Protein AF-R5MUP8-F1 (afdb_monomer_lite)

Sequence (108 aa):
MDKNNKLLSFLMLKEENYQELNDVVKKYDLVNKKFLKVSTFKVSYTGNGIGNKYLSIIDVTAKKVGACLIYITVYPKLEVFIEFLKRHGYIVAGNYNRELVLVKKVKD

pLDDT: mean 91.34, std 8.39, range [58.62, 98.31]

Secondary structure (DSSP, 8-state):
--TT----EEEEEEEE-GGGS-HHHHTT--TT-EEEEEEEEEE-S-TT-HHHHHHHHHHHHHHHTTEEEEEEEE-TT-HHHHHHHHHTT-EEEEEETTEEEEEEEPP-

Foldseek 3Di:
DDPVPDDQWDWDKDKDALVPDDPLVCVVVPHPAIEIEGADGGHHDDPPCVNVVSVVVSLVVCVVVRHQKYKYWAAVVPVVVVVVVVVVAWDFSDDDDRTTMIMHGRDD

Radius of gyration: 14.2 Å; chains: 1; bounding box: 42×24×32 Å

Structure (mmCIF, N/CA/C/O backbone):
data_AF-R5MUP8-F1
#
_entry.id   AF-R5MUP8-F1
#
loop_
_atom_site.group_PDB
_atom_site.id
_atom_site.type_symbol
_atom_site.label_atom_id
_atom_site.label_alt_id
_atom_site.label_comp_id
_atom_site.label_asym_id
_atom_site.label_entity_id
_atom_site.label_seq_id
_atom_site.pdbx_PDB_ins_code
_atom_site.Cartn_x
_atom_site.Cartn_y
_atom_site.Cartn_z
_atom_site.occupancy
_atom_site.B_iso_or_equiv
_atom_site.auth_seq_id
_atom_site.auth_comp_id
_atom_site.auth_asym_id
_atom_site.auth_atom_id
_atom_site.pdbx_PDB_model_num
ATOM 1 N N . MET A 1 1 ? 19.303 6.727 -6.457 1.00 78.25 1 MET A N 1
ATOM 2 C CA . MET A 1 1 ? 19.491 7.404 -7.759 1.00 78.25 1 MET A CA 1
ATOM 3 C C . MET A 1 1 ? 20.465 6.572 -8.582 1.00 78.25 1 MET A C 1
ATOM 5 O O . MET A 1 1 ? 21.159 5.760 -7.980 1.00 78.25 1 MET A O 1
ATOM 9 N N . ASP A 1 2 ? 20.470 6.680 -9.911 1.00 81.94 2 ASP A N 1
ATOM 10 C CA . ASP A 1 2 ? 21.528 6.063 -10.730 1.00 81.94 2 ASP A CA 1
ATOM 11 C C . ASP A 1 2 ? 22.803 6.926 -10.748 1.00 81.94 2 ASP A C 1
ATOM 13 O O . ASP A 1 2 ? 22.862 7.978 -10.109 1.00 81.94 2 ASP A O 1
ATOM 17 N N . LYS A 1 3 ? 23.817 6.489 -11.504 1.00 85.75 3 LYS A N 1
ATOM 18 C CA . LYS A 1 3 ? 25.080 7.221 -11.704 1.00 85.75 3 LYS A CA 1
ATOM 19 C C . LYS A 1 3 ? 24.921 8.595 -12.376 1.00 85.75 3 LYS A C 1
ATOM 21 O O . LYS A 1 3 ? 25.853 9.385 -12.344 1.00 85.75 3 LYS A O 1
ATOM 26 N N . ASN A 1 4 ? 23.756 8.873 -12.961 1.00 88.62 4 ASN A N 1
ATO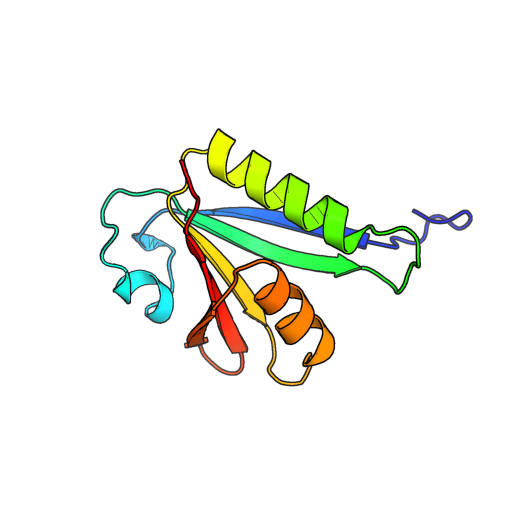M 27 C CA . ASN A 1 4 ? 23.405 10.133 -13.613 1.00 88.62 4 ASN A CA 1
ATOM 28 C C . ASN A 1 4 ? 22.428 10.963 -12.757 1.00 88.62 4 ASN A C 1
ATOM 30 O O . ASN A 1 4 ? 21.744 11.840 -13.281 1.00 88.62 4 ASN A O 1
ATOM 34 N N . ASN A 1 5 ? 22.307 10.668 -11.456 1.00 84.31 5 ASN A N 1
ATOM 35 C CA . ASN A 1 5 ? 21.360 11.301 -10.531 1.00 84.31 5 ASN A CA 1
ATOM 36 C C . ASN A 1 5 ? 19.874 11.141 -10.904 1.00 84.31 5 ASN A C 1
ATOM 38 O O . ASN A 1 5 ? 19.012 11.850 -10.382 1.00 84.31 5 ASN A O 1
ATOM 42 N N . LYS A 1 6 ? 19.517 10.167 -11.747 1.00 86.25 6 LYS A N 1
ATOM 43 C CA . LYS A 1 6 ? 18.116 9.882 -12.063 1.00 86.25 6 LYS A CA 1
ATOM 44 C C . LYS A 1 6 ? 17.436 9.180 -10.889 1.00 86.25 6 LYS A C 1
ATOM 46 O O . LYS A 1 6 ? 17.940 8.190 -10.343 1.00 86.25 6 LYS A O 1
ATOM 51 N N . LEU A 1 7 ? 16.246 9.651 -10.515 1.00 84.94 7 LEU A N 1
ATOM 52 C CA . LEU A 1 7 ? 15.404 8.980 -9.525 1.00 84.94 7 LEU A CA 1
ATOM 53 C C . LEU A 1 7 ? 14.845 7.678 -10.114 1.00 84.94 7 LEU A C 1
ATOM 55 O O . LEU A 1 7 ? 13.931 7.686 -10.937 1.00 84.94 7 LEU A O 1
ATOM 59 N N . LEU A 1 8 ? 15.415 6.552 -9.686 1.00 86.75 8 LEU A N 1
ATOM 60 C CA . LEU A 1 8 ? 15.028 5.225 -10.164 1.00 86.75 8 LEU A CA 1
ATOM 61 C C . LEU A 1 8 ? 13.781 4.678 -9.468 1.00 86.75 8 LEU A C 1
ATOM 63 O O . LEU A 1 8 ? 13.000 3.959 -10.088 1.00 86.75 8 LEU A O 1
ATOM 67 N N . SER A 1 9 ? 13.579 5.011 -8.197 1.00 90.44 9 SER A N 1
ATOM 68 C CA . SER A 1 9 ? 12.458 4.512 -7.409 1.00 90.44 9 SER A CA 1
ATOM 69 C C . SER A 1 9 ? 12.052 5.514 -6.333 1.00 90.44 9 SER A C 1
ATOM 71 O O . SER A 1 9 ? 12.892 6.252 -5.817 1.00 90.44 9 SER A O 1
ATOM 73 N N . PHE A 1 10 ? 10.765 5.540 -6.003 1.00 93.62 10 PHE A N 1
ATOM 74 C CA . PHE A 1 10 ? 10.185 6.428 -5.006 1.00 93.62 10 PHE A CA 1
ATOM 75 C C . PHE A 1 10 ? 9.006 5.744 -4.310 1.00 93.62 10 PHE A C 1
ATOM 77 O O . PHE A 1 10 ? 8.122 5.194 -4.971 1.00 93.62 10 PHE A O 1
ATOM 84 N N . LEU A 1 11 ? 9.005 5.795 -2.980 1.00 96.50 11 LEU A N 1
ATOM 85 C CA . LEU A 1 11 ? 7.938 5.294 -2.121 1.00 96.50 11 LEU A CA 1
ATOM 86 C C . LEU A 1 11 ? 7.451 6.450 -1.252 1.00 96.50 11 LEU A C 1
ATOM 88 O O . LEU A 1 11 ? 8.259 7.083 -0.576 1.00 96.50 11 LEU A O 1
ATOM 92 N N . MET A 1 12 ? 6.145 6.702 -1.256 1.00 98.06 12 MET A N 1
ATOM 93 C CA . MET A 1 12 ? 5.515 7.690 -0.384 1.00 98.06 12 MET A CA 1
ATOM 94 C C . MET A 1 12 ? 4.401 7.023 0.406 1.00 98.06 12 MET A C 1
ATOM 96 O O . MET A 1 12 ? 3.503 6.413 -0.177 1.00 98.06 12 MET A O 1
ATOM 100 N N . LEU A 1 13 ? 4.474 7.156 1.726 1.00 98.31 13 LEU A N 1
ATOM 101 C CA . LEU A 1 13 ? 3.521 6.598 2.675 1.00 98.31 13 LEU A CA 1
ATOM 102 C C . LEU A 1 13 ? 2.845 7.735 3.428 1.00 98.31 13 LEU A C 1
ATOM 104 O O . LEU A 1 13 ? 3.485 8.744 3.721 1.00 98.31 13 LEU A O 1
ATOM 108 N N . LYS A 1 14 ? 1.565 7.563 3.740 1.00 97.44 14 LYS A N 1
ATOM 109 C CA . LYS A 1 14 ? 0.792 8.525 4.518 1.00 97.44 14 LYS A CA 1
ATOM 110 C C . LYS A 1 14 ? 0.002 7.787 5.594 1.00 97.44 14 LYS A C 1
ATOM 112 O O . LYS A 1 14 ? -0.714 6.837 5.287 1.00 97.44 14 LYS A O 1
ATOM 117 N N . GLU A 1 15 ? 0.164 8.217 6.840 1.00 96.00 15 GLU A N 1
ATOM 118 C CA . GLU A 1 15 ? -0.740 7.837 7.924 1.00 96.00 15 GLU A CA 1
ATOM 119 C C . GLU A 1 15 ? -2.052 8.597 7.738 1.00 96.00 15 GLU A C 1
ATOM 121 O O . GLU A 1 15 ? -2.038 9.807 7.516 1.00 96.00 15 GLU A O 1
ATOM 126 N N . GLU A 1 16 ? -3.167 7.880 7.786 1.00 94.00 16 GLU A N 1
ATOM 127 C CA . GLU A 1 16 ? -4.500 8.457 7.650 1.00 94.00 16 GLU A CA 1
ATOM 128 C C . GLU A 1 16 ? -5.411 7.970 8.774 1.00 94.00 16 GLU A C 1
ATOM 130 O O . GLU A 1 16 ? -5.295 6.836 9.259 1.00 94.00 16 GLU A O 1
ATOM 135 N N . ASN A 1 17 ? -6.335 8.840 9.173 1.00 89.44 17 ASN A N 1
ATOM 136 C CA . ASN A 1 17 ? -7.458 8.488 10.035 1.00 89.44 17 ASN A CA 1
ATOM 137 C C . ASN A 1 17 ? -8.706 8.137 9.205 1.00 89.44 17 ASN A C 1
ATOM 139 O O . ASN A 1 17 ? -8.728 8.261 7.981 1.00 89.44 17 ASN A O 1
ATOM 143 N N . TYR A 1 18 ? -9.767 7.705 9.886 1.00 86.06 18 TYR A N 1
ATOM 144 C CA . TYR A 1 18 ? -11.020 7.294 9.251 1.00 86.06 18 TYR A CA 1
ATOM 145 C C . TYR A 1 18 ? -11.665 8.393 8.380 1.00 86.06 18 TYR A C 1
ATOM 147 O O . TYR A 1 18 ? -12.247 8.093 7.336 1.00 86.06 18 TYR A O 1
ATOM 155 N N . GLN A 1 19 ? -11.562 9.663 8.786 1.00 86.38 19 GLN A N 1
ATOM 156 C CA . GLN A 1 19 ? -12.166 10.803 8.091 1.00 86.38 19 GLN A CA 1
ATOM 157 C C . GLN A 1 19 ? -11.513 11.068 6.728 1.00 86.38 19 GLN A C 1
ATOM 159 O O . GLN A 1 19 ? -12.173 11.575 5.824 1.00 86.38 19 GLN A O 1
ATOM 164 N N . GLU A 1 20 ? -10.248 10.688 6.560 1.00 87.38 20 GLU A N 1
ATOM 165 C CA . GLU A 1 20 ? -9.489 10.861 5.317 1.00 87.38 20 GLU A CA 1
ATOM 166 C C . GLU A 1 20 ? -9.700 9.725 4.301 1.00 87.38 20 GLU A C 1
ATOM 168 O O . GLU A 1 20 ? -9.289 9.840 3.144 1.00 87.38 20 GLU A O 1
ATOM 173 N N . LEU A 1 21 ? -10.334 8.622 4.709 1.00 87.75 21 LEU A N 1
ATOM 174 C CA . LEU A 1 21 ? -10.509 7.453 3.855 1.00 87.75 21 LEU A CA 1
ATOM 175 C C . LEU A 1 21 ? -11.562 7.663 2.768 1.0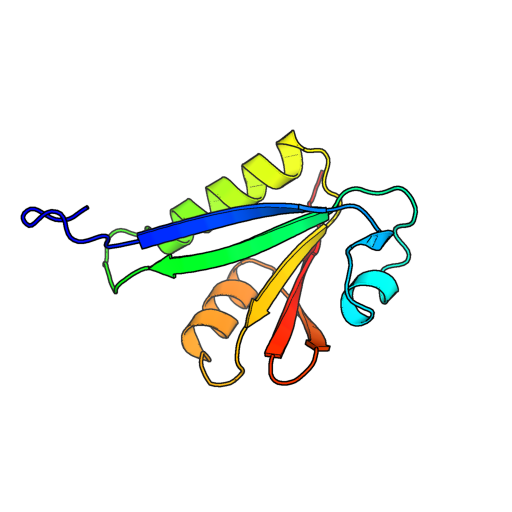0 87.75 21 LEU A C 1
ATOM 177 O O . LEU A 1 21 ? -12.597 8.303 2.968 1.00 87.75 21 LEU A O 1
ATOM 181 N N . ASN A 1 22 ? -11.346 6.999 1.634 1.00 88.06 22 ASN A N 1
ATOM 182 C CA . ASN A 1 22 ? -12.399 6.820 0.643 1.00 88.06 22 ASN A CA 1
ATOM 183 C C . ASN A 1 22 ? -13.447 5.794 1.114 1.00 88.06 22 ASN A C 1
ATOM 185 O O . ASN A 1 22 ? -13.183 4.937 1.965 1.00 88.06 22 ASN A O 1
ATOM 189 N N . ASP A 1 23 ? -14.626 5.838 0.499 1.00 88.81 23 ASP A N 1
ATOM 190 C CA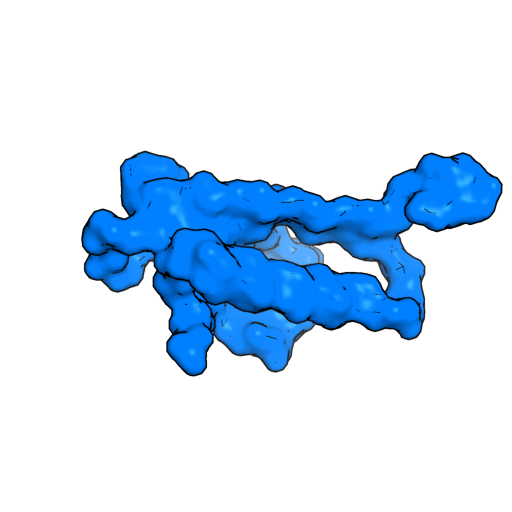 . ASP A 1 23 ? -15.768 5.012 0.903 1.00 88.81 23 ASP A CA 1
ATOM 191 C C . ASP A 1 23 ? -15.559 3.508 0.675 1.00 88.81 23 ASP A C 1
ATOM 193 O O . ASP A 1 23 ? -16.224 2.692 1.307 1.00 88.81 23 ASP A O 1
ATOM 197 N N . VAL A 1 24 ? -14.609 3.106 -0.178 1.00 89.81 24 VAL A N 1
ATOM 198 C CA . VAL A 1 24 ? -14.265 1.687 -0.369 1.00 89.81 24 VAL A CA 1
ATOM 199 C C . VAL A 1 24 ? -13.547 1.140 0.862 1.00 89.81 24 VAL A C 1
ATOM 201 O O . VAL A 1 24 ? -13.849 0.034 1.305 1.00 89.81 24 VAL A O 1
ATOM 204 N N . VAL A 1 25 ? -12.622 1.913 1.434 1.00 88.19 25 VAL A N 1
ATOM 205 C CA . VAL A 1 25 ? -11.860 1.504 2.624 1.00 88.19 25 VAL A CA 1
ATOM 206 C C . VAL A 1 25 ? -12.702 1.638 3.896 1.00 88.19 25 VAL A C 1
ATOM 208 O O . VAL A 1 25 ? -12.579 0.810 4.796 1.00 88.19 25 VAL A O 1
ATOM 211 N N . LYS A 1 26 ? -13.624 2.608 3.962 1.00 88.50 26 LYS A N 1
ATOM 212 C CA . LYS A 1 26 ? -14.529 2.771 5.117 1.00 88.50 26 LYS A CA 1
ATOM 213 C C . LYS A 1 26 ? -15.385 1.534 5.416 1.00 88.50 26 LYS A C 1
ATOM 215 O O . LYS A 1 26 ? -15.704 1.295 6.574 1.00 88.50 26 LYS A O 1
ATOM 220 N N . LYS A 1 27 ? -15.679 0.694 4.412 1.00 87.25 27 LYS A N 1
ATOM 221 C CA . LYS A 1 27 ? -16.441 -0.566 4.566 1.00 87.25 27 LYS A CA 1
ATOM 222 C C . LYS A 1 27 ? -15.828 -1.571 5.539 1.00 87.25 27 LYS A C 1
ATOM 224 O O . LYS A 1 27 ? -16.511 -2.502 5.945 1.00 87.25 27 LYS A O 1
ATOM 229 N N . TYR A 1 28 ? -14.553 -1.417 5.889 1.00 83.19 28 TYR A N 1
ATOM 230 C CA . TYR A 1 28 ? -13.909 -2.287 6.867 1.00 83.19 28 TYR A CA 1
ATOM 231 C C . TYR A 1 28 ? -14.339 -1.976 8.317 1.00 83.19 28 TYR A C 1
ATOM 233 O O . TYR A 1 28 ? -13.956 -2.730 9.203 1.00 83.19 28 TYR A O 1
ATOM 241 N N . ASP A 1 29 ? -15.145 -0.924 8.542 1.00 67.25 29 ASP A N 1
ATOM 242 C CA . ASP A 1 29 ? -15.748 -0.526 9.830 1.00 67.25 29 ASP A CA 1
ATOM 243 C C . ASP A 1 29 ? -14.733 -0.427 10.983 1.00 67.25 29 ASP A C 1
ATOM 245 O O . ASP A 1 29 ? -14.898 -0.929 12.092 1.00 67.25 29 ASP A O 1
ATOM 249 N N . LEU A 1 30 ? -13.605 0.213 10.677 1.00 70.19 30 LEU A N 1
ATOM 250 C CA . LEU A 1 30 ? -12.466 0.384 11.580 1.00 70.19 30 LEU A CA 1
ATOM 251 C C . LEU A 1 30 ? -12.449 1.812 12.144 1.00 70.19 30 LEU A C 1
ATOM 253 O O . LEU A 1 30 ? -11.452 2.532 12.047 1.00 70.19 30 LEU A O 1
ATOM 257 N N . VAL A 1 31 ? -13.581 2.240 12.707 1.00 71.62 31 VAL A N 1
ATOM 258 C CA . VAL A 1 31 ? -13.730 3.559 13.337 1.00 71.62 31 VAL A CA 1
ATOM 259 C C . VAL A 1 31 ? -12.708 3.698 14.477 1.00 71.62 31 VAL A C 1
ATOM 261 O O . VAL A 1 31 ? -12.472 2.763 15.241 1.00 71.62 31 VAL A O 1
ATOM 264 N N . ASN A 1 32 ? -12.059 4.862 14.574 1.00 73.75 32 ASN A N 1
ATOM 265 C CA . ASN A 1 32 ? -10.969 5.162 15.520 1.00 73.75 32 ASN A CA 1
ATOM 266 C C . ASN A 1 32 ? -9.670 4.353 15.330 1.00 73.75 32 ASN A C 1
ATOM 268 O O . ASN A 1 32 ? -8.819 4.339 16.222 1.00 73.75 32 ASN A O 1
ATOM 272 N N . LYS A 1 33 ? -9.479 3.686 14.186 1.00 86.06 33 LYS A N 1
ATOM 273 C CA . LYS A 1 33 ? -8.202 3.047 13.839 1.00 86.06 33 LYS A CA 1
ATOM 274 C C . LYS A 1 33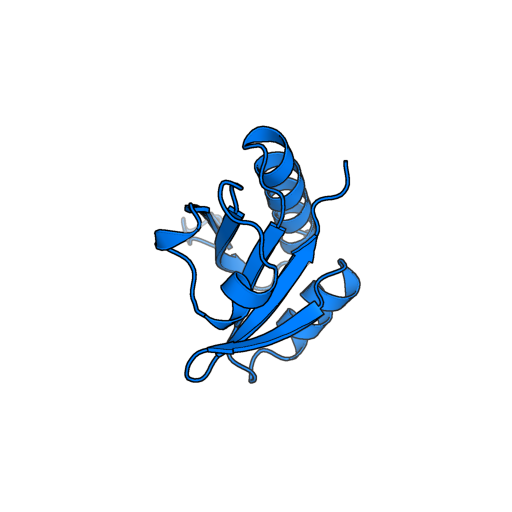 ? -7.349 3.933 12.928 1.00 86.06 33 LYS A C 1
ATOM 276 O O . LYS A 1 33 ? -7.838 4.871 12.300 1.00 86.06 33 LYS A O 1
ATOM 281 N N . LYS A 1 34 ? -6.056 3.609 12.865 1.00 91.19 34 LYS A N 1
ATOM 282 C CA . LYS A 1 34 ? -5.090 4.204 11.936 1.00 91.19 34 LYS A CA 1
ATOM 283 C C . LYS A 1 34 ? -4.946 3.344 10.688 1.00 91.19 34 LYS A C 1
ATOM 285 O O . LYS A 1 34 ? -5.044 2.113 10.755 1.00 91.19 34 LYS A O 1
ATOM 290 N N . PHE A 1 35 ? -4.660 3.992 9.569 1.00 94.94 35 PHE A N 1
ATOM 291 C CA . PHE A 1 35 ? -4.485 3.367 8.264 1.00 94.94 35 PHE A CA 1
ATOM 292 C C . PHE A 1 35 ? -3.173 3.837 7.652 1.00 94.94 35 PHE A C 1
ATOM 294 O O . PHE A 1 35 ? -2.744 4.969 7.875 1.00 94.94 35 PHE A O 1
ATOM 301 N N . LEU A 1 36 ? -2.540 2.973 6.861 1.00 97.44 36 LEU A N 1
ATOM 302 C CA . LEU A 1 36 ? -1.371 3.353 6.078 1.00 97.44 36 LEU A CA 1
ATOM 303 C C . LEU A 1 36 ? -1.728 3.354 4.594 1.00 97.44 36 LEU A C 1
ATOM 305 O O . LEU A 1 36 ? -1.945 2.301 3.991 1.00 97.44 36 LEU A O 1
ATOM 309 N N . LYS A 1 37 ? -1.749 4.538 3.989 1.00 97.62 37 LYS A N 1
ATOM 310 C CA . LYS A 1 37 ? -1.883 4.690 2.545 1.00 97.62 37 LYS A CA 1
ATOM 311 C C . LYS A 1 37 ? -0.518 4.605 1.878 1.00 97.62 37 LYS A C 1
ATOM 313 O O . LYS A 1 37 ? 0.408 5.335 2.239 1.00 97.62 37 LYS A O 1
ATOM 318 N N . VAL A 1 38 ? -0.409 3.777 0.844 1.00 98.19 38 VAL A N 1
ATOM 319 C CA . VAL A 1 38 ? 0.697 3.845 -0.115 1.00 98.19 38 VAL A CA 1
ATOM 320 C C . VAL A 1 38 ? 0.318 4.862 -1.188 1.00 98.19 38 VAL A C 1
ATOM 322 O O . VAL A 1 38 ? -0.372 4.541 -2.151 1.00 98.19 38 VAL A O 1
ATOM 325 N N . SER A 1 39 ? 0.738 6.111 -0.998 1.00 96.06 39 SER A N 1
ATOM 326 C CA . SER A 1 39 ? 0.398 7.217 -1.902 1.00 96.06 39 SER A CA 1
ATOM 327 C C . SER A 1 39 ? 1.154 7.140 -3.226 1.00 96.06 39 SER A C 1
ATOM 329 O O . SER A 1 39 ? 0.604 7.475 -4.269 1.00 96.06 39 SER A O 1
ATOM 331 N N . THR A 1 40 ? 2.407 6.681 -3.189 1.00 95.75 40 THR A N 1
ATOM 332 C CA . THR A 1 40 ? 3.211 6.469 -4.396 1.00 95.75 40 THR A CA 1
ATOM 333 C C . THR A 1 40 ? 4.036 5.206 -4.252 1.00 95.75 40 THR A C 1
ATOM 335 O O . THR A 1 40 ? 4.778 5.066 -3.285 1.00 95.75 40 THR A O 1
ATOM 338 N N . PHE A 1 41 ? 3.966 4.331 -5.254 1.00 95.75 41 PHE A N 1
ATOM 339 C CA . PHE A 1 41 ? 4.855 3.185 -5.412 1.00 95.75 41 PHE A CA 1
ATOM 340 C C . PHE A 1 41 ? 5.436 3.224 -6.825 1.00 95.75 41 PHE A C 1
ATOM 342 O O . PHE A 1 41 ? 4.797 2.809 -7.790 1.00 95.75 41 PHE A O 1
ATOM 349 N N . LYS A 1 42 ? 6.648 3.759 -6.969 1.00 91.88 42 LYS A N 1
ATOM 350 C CA . LYS A 1 42 ? 7.330 3.865 -8.261 1.00 91.88 42 LYS A CA 1
ATOM 351 C C . LYS A 1 42 ? 8.652 3.122 -8.203 1.00 91.88 42 LYS A C 1
ATOM 353 O O . LYS A 1 42 ? 9.514 3.447 -7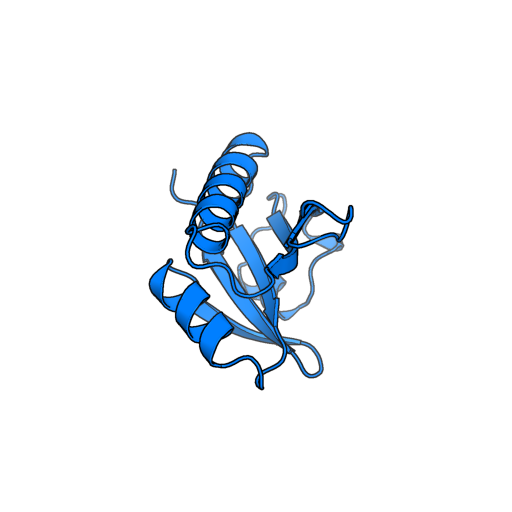.394 1.00 91.88 42 LYS A O 1
ATOM 358 N N . VAL A 1 43 ? 8.832 2.160 -9.097 1.00 87.81 43 VAL A N 1
ATOM 359 C CA . VAL A 1 43 ? 10.096 1.448 -9.293 1.00 87.81 43 VAL A CA 1
ATOM 360 C C . VAL A 1 43 ? 10.323 1.355 -10.792 1.00 87.81 43 VAL A C 1
ATOM 362 O O . VAL A 1 43 ? 9.516 0.773 -11.511 1.00 87.81 43 VAL A O 1
ATOM 365 N N . SER A 1 44 ? 11.399 1.962 -11.278 1.00 82.12 44 SER A N 1
ATOM 366 C CA . SER A 1 44 ? 11.861 1.738 -12.647 1.00 82.12 44 SER A CA 1
ATOM 367 C C . SER A 1 44 ? 12.486 0.347 -12.687 1.00 82.12 44 SER A C 1
ATOM 369 O O . SER A 1 44 ? 13.252 0.029 -11.786 1.00 82.12 44 SER A O 1
ATOM 371 N N . TYR A 1 4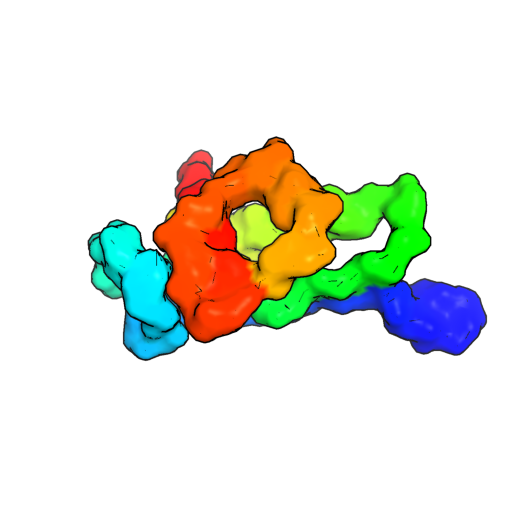5 ? 12.117 -0.480 -13.668 1.00 68.88 45 TYR A N 1
ATOM 372 C CA . TYR A 1 45 ? 12.516 -1.888 -13.793 1.00 68.88 45 TYR A CA 1
ATOM 373 C C . TYR A 1 45 ? 13.974 -2.137 -13.365 1.00 68.88 45 TYR A C 1
ATOM 375 O O . TYR A 1 45 ? 14.914 -1.766 -14.064 1.00 68.88 45 TYR A O 1
ATOM 383 N N . THR A 1 46 ? 14.154 -2.754 -12.195 1.00 62.94 46 THR A N 1
ATOM 384 C CA . THR A 1 46 ? 15.465 -3.134 -11.658 1.00 62.94 46 THR A CA 1
ATOM 385 C C . THR A 1 46 ? 15.374 -4.559 -11.126 1.00 62.94 46 THR A C 1
ATOM 387 O O . THR A 1 46 ? 14.575 -4.813 -10.223 1.00 62.94 46 THR A O 1
ATOM 390 N N . GLY A 1 47 ? 16.220 -5.470 -11.609 1.00 66.50 47 GLY A N 1
ATOM 391 C CA . GLY A 1 47 ? 16.328 -6.856 -11.118 1.00 66.50 47 GLY A CA 1
ATOM 392 C C . GLY A 1 47 ? 16.816 -6.996 -9.665 1.00 66.50 47 GLY A C 1
ATOM 393 O O . GLY A 1 47 ? 17.076 -8.097 -9.205 1.00 66.50 47 GLY A O 1
ATOM 394 N N . ASN A 1 48 ? 16.916 -5.890 -8.923 1.00 76.81 48 ASN A N 1
ATOM 395 C CA . ASN A 1 48 ? 17.534 -5.805 -7.598 1.00 76.81 48 ASN A CA 1
ATOM 396 C C . ASN A 1 48 ? 16.524 -5.942 -6.442 1.00 76.81 48 ASN A C 1
ATOM 398 O O . ASN A 1 48 ? 16.823 -5.561 -5.313 1.00 76.81 48 ASN A O 1
ATOM 402 N N . GLY A 1 49 ? 15.292 -6.393 -6.709 1.00 86.00 49 GLY A N 1
ATOM 403 C CA . GLY A 1 49 ? 14.294 -6.641 -5.659 1.00 86.00 49 GLY A CA 1
ATOM 404 C C . GLY A 1 49 ? 13.779 -5.394 -4.920 1.00 86.00 49 GLY A C 1
ATOM 405 O O . GLY A 1 49 ? 13.221 -5.525 -3.832 1.00 86.00 49 GLY A O 1
ATOM 406 N N . ILE A 1 50 ? 13.920 -4.186 -5.489 1.00 89.81 50 ILE A N 1
ATOM 407 C CA . ILE A 1 50 ? 13.487 -2.924 -4.849 1.00 89.81 50 ILE A CA 1
ATOM 408 C C . ILE A 1 50 ? 12.002 -2.963 -4.469 1.00 89.81 50 ILE A C 1
ATOM 410 O O . ILE A 1 50 ? 11.643 -2.539 -3.373 1.00 89.81 50 ILE A O 1
ATOM 414 N N . GLY A 1 51 ? 11.149 -3.520 -5.336 1.00 91.69 51 GLY A N 1
ATOM 415 C CA . GLY A 1 51 ? 9.722 -3.669 -5.047 1.00 91.69 51 GLY A CA 1
ATOM 416 C C . GLY A 1 51 ? 9.461 -4.489 -3.780 1.00 91.69 51 GLY A C 1
ATOM 417 O O . GLY A 1 51 ? 8.682 -4.065 -2.932 1.00 91.69 51 GLY A O 1
ATOM 418 N N . ASN A 1 52 ? 10.170 -5.609 -3.599 1.00 93.06 52 ASN A N 1
ATOM 419 C CA . ASN A 1 52 ? 10.059 -6.430 -2.388 1.00 93.06 52 ASN A CA 1
ATOM 420 C C . ASN A 1 52 ? 10.524 -5.653 -1.152 1.00 93.06 52 ASN A C 1
ATOM 422 O O . ASN A 1 52 ? 9.856 -5.671 -0.122 1.00 93.06 52 ASN A O 1
ATOM 426 N N . LYS A 1 53 ? 11.620 -4.892 -1.268 1.00 93.88 53 LYS A N 1
ATOM 427 C CA . LYS A 1 53 ? 12.111 -4.045 -0.173 1.00 93.88 53 LYS A CA 1
ATOM 428 C C . LYS A 1 53 ? 11.106 -2.953 0.208 1.00 93.88 53 LYS A C 1
ATOM 430 O O . LYS A 1 53 ? 10.942 -2.674 1.391 1.00 93.88 53 LYS A O 1
ATOM 435 N N . TYR A 1 54 ? 10.407 -2.364 -0.764 1.00 96.12 54 TYR A N 1
ATOM 436 C CA . TYR A 1 54 ? 9.321 -1.417 -0.494 1.00 96.12 54 TYR A CA 1
ATOM 437 C C . TYR A 1 54 ? 8.169 -2.070 0.260 1.00 96.12 54 TYR A C 1
ATOM 439 O O . TYR A 1 54 ? 7.686 -1.474 1.216 1.00 96.12 54 TYR A O 1
ATOM 447 N N . LEU A 1 55 ? 7.777 -3.295 -0.091 1.00 96.38 55 LEU A N 1
ATOM 448 C CA . LEU A 1 55 ? 6.754 -4.023 0.664 1.00 96.38 55 LEU A CA 1
ATOM 449 C C . LEU A 1 55 ? 7.178 -4.291 2.112 1.00 96.38 55 LEU A C 1
ATOM 451 O O . LEU A 1 55 ? 6.376 -4.080 3.016 1.00 96.38 55 LEU A O 1
ATOM 455 N N . SER A 1 56 ? 8.442 -4.656 2.354 1.00 96.19 56 SER A N 1
ATOM 456 C CA . SER A 1 56 ? 8.963 -4.794 3.721 1.00 96.19 56 SER A CA 1
ATOM 457 C C . SER A 1 56 ? 8.933 -3.472 4.493 1.00 96.19 56 SER A C 1
ATOM 459 O O . SER A 1 56 ? 8.549 -3.457 5.658 1.00 96.19 56 SER A O 1
ATOM 461 N N . ILE A 1 57 ? 9.302 -2.355 3.853 1.00 97.44 57 ILE A N 1
ATOM 462 C CA . ILE A 1 57 ? 9.225 -1.020 4.469 1.00 97.44 57 ILE A CA 1
ATOM 463 C C . ILE A 1 57 ? 7.773 -0.673 4.803 1.00 97.44 57 ILE A C 1
ATOM 465 O O . ILE A 1 57 ? 7.506 -0.243 5.918 1.00 97.44 57 ILE A O 1
ATOM 469 N N . ILE A 1 58 ? 6.838 -0.903 3.878 1.00 98.25 58 ILE A N 1
ATOM 470 C CA . ILE A 1 58 ? 5.404 -0.672 4.088 1.00 98.25 58 ILE A CA 1
ATOM 471 C C . ILE A 1 58 ? 4.902 -1.462 5.303 1.00 98.25 58 ILE A C 1
ATOM 473 O O . ILE A 1 58 ? 4.266 -0.879 6.178 1.00 98.25 58 ILE A O 1
ATOM 477 N N . ASP A 1 59 ? 5.222 -2.756 5.388 1.00 97.31 59 ASP A N 1
ATOM 478 C CA . ASP A 1 59 ? 4.781 -3.618 6.489 1.00 97.31 59 ASP A CA 1
ATOM 479 C C . ASP A 1 59 ? 5.363 -3.161 7.841 1.00 97.31 59 ASP A C 1
ATOM 481 O O . ASP A 1 59 ? 4.631 -3.048 8.826 1.00 97.31 59 ASP A O 1
ATOM 485 N N . VAL A 1 60 ? 6.660 -2.831 7.892 1.00 97.50 60 VAL A N 1
ATOM 486 C CA . VAL A 1 60 ? 7.315 -2.315 9.108 1.00 97.50 60 VAL A CA 1
ATOM 487 C C . VAL A 1 60 ? 6.735 -0.963 9.520 1.00 97.50 60 VAL A C 1
ATOM 489 O O . VAL A 1 60 ? 6.456 -0.744 10.699 1.00 97.50 60 VAL A O 1
ATOM 492 N N . THR A 1 61 ? 6.524 -0.051 8.569 1.00 97.69 61 THR A N 1
ATOM 493 C CA . THR A 1 61 ? 5.926 1.257 8.845 1.00 97.69 61 THR A CA 1
ATOM 494 C C . THR A 1 61 ? 4.503 1.105 9.365 1.00 97.69 61 THR A C 1
ATOM 496 O O . THR A 1 61 ? 4.168 1.755 10.351 1.00 97.69 61 THR A O 1
ATOM 499 N N . ALA A 1 62 ? 3.693 0.225 8.771 1.00 97.06 62 ALA A N 1
ATOM 500 C CA . ALA A 1 62 ? 2.316 -0.006 9.199 1.00 97.06 62 ALA A CA 1
ATOM 501 C C . ALA A 1 62 ? 2.253 -0.482 10.655 1.00 97.06 62 ALA A C 1
ATOM 503 O O . ALA A 1 62 ? 1.494 0.075 11.448 1.00 97.06 62 ALA A O 1
ATOM 504 N N . LYS A 1 63 ? 3.121 -1.433 11.029 1.00 95.94 63 LYS A N 1
ATOM 505 C CA . LYS A 1 63 ? 3.261 -1.885 12.420 1.00 95.94 63 LYS A CA 1
ATOM 506 C C . LYS A 1 63 ? 3.711 -0.752 13.344 1.00 95.94 63 LYS A C 1
ATOM 508 O O . LYS A 1 63 ? 3.107 -0.543 14.390 1.00 95.94 63 LYS A O 1
ATOM 513 N N . LYS A 1 64 ? 4.725 0.025 12.944 1.00 96.00 64 LYS A N 1
ATOM 514 C CA . LYS A 1 64 ? 5.271 1.132 13.750 1.00 96.00 64 LYS A CA 1
ATOM 515 C C . LYS A 1 64 ? 4.236 2.217 14.056 1.00 96.00 64 LYS A C 1
ATOM 517 O O . LYS A 1 64 ? 4.248 2.761 15.155 1.00 96.00 64 LYS A O 1
ATOM 522 N N . VAL A 1 65 ? 3.368 2.550 13.101 1.00 94.88 65 VAL A N 1
ATOM 523 C CA . VAL A 1 65 ? 2.328 3.576 13.303 1.00 94.88 65 VAL A CA 1
ATOM 524 C C . VAL A 1 65 ? 1.050 3.020 13.939 1.00 94.88 65 VAL A C 1
ATOM 526 O O . VAL A 1 65 ? 0.130 3.787 14.208 1.00 94.88 65 VAL A O 1
ATOM 529 N N . GLY A 1 66 ? 0.974 1.707 14.191 1.00 93.75 66 GLY A N 1
ATOM 530 C CA . GLY A 1 66 ? -0.228 1.055 14.716 1.00 93.75 66 GLY A CA 1
ATOM 531 C C . GLY A 1 66 ? -1.386 1.036 13.715 1.00 93.75 66 GLY A C 1
ATOM 532 O O . GLY A 1 66 ? -2.549 1.109 14.114 1.00 93.75 66 GLY A O 1
ATOM 533 N N . ALA A 1 67 ? -1.085 0.992 12.413 1.00 94.56 67 ALA A N 1
ATOM 534 C CA . ALA A 1 67 ? -2.110 0.877 11.388 1.00 94.56 67 ALA A CA 1
ATOM 535 C C . ALA A 1 67 ? -2.729 -0.525 11.404 1.00 94.56 67 ALA A C 1
ATOM 537 O O . ALA A 1 67 ? -2.028 -1.529 11.476 1.00 94.56 67 ALA A O 1
ATOM 538 N N . CYS A 1 68 ? -4.050 -0.594 11.278 1.00 93.94 68 CYS A N 1
ATOM 539 C CA . CYS A 1 68 ? -4.787 -1.859 11.189 1.00 93.94 68 CYS A CA 1
ATOM 540 C C . CYS A 1 68 ? -4.880 -2.393 9.748 1.00 93.94 68 CYS A C 1
ATOM 542 O O . CYS A 1 68 ? -5.077 -3.588 9.512 1.00 93.94 68 CYS A O 1
ATOM 544 N N . LEU A 1 69 ? -4.735 -1.500 8.768 1.00 95.06 69 LEU A N 1
ATOM 545 C CA . LEU A 1 69 ? -4.929 -1.790 7.357 1.00 95.06 69 LEU A CA 1
ATOM 546 C C . LEU A 1 69 ? -3.982 -0.928 6.519 1.00 95.06 69 LEU A C 1
ATOM 548 O O . LEU A 1 69 ? -3.825 0.272 6.759 1.00 95.06 69 LEU A O 1
ATOM 552 N N . ILE A 1 70 ? -3.378 -1.552 5.515 1.00 97.62 70 ILE A N 1
ATOM 553 C CA . ILE A 1 70 ? -2.628 -0.881 4.458 1.00 97.62 70 ILE A CA 1
ATOM 554 C C . ILE A 1 70 ? -3.518 -0.827 3.223 1.00 97.62 70 ILE A C 1
ATOM 556 O O . ILE A 1 70 ? -4.175 -1.822 2.904 1.00 97.62 70 ILE A O 1
ATOM 560 N N . TYR A 1 71 ? -3.517 0.287 2.497 1.00 97.56 71 TYR A N 1
ATOM 561 C CA . TYR A 1 71 ? -4.222 0.361 1.223 1.00 97.56 71 TYR A CA 1
ATOM 562 C C . TYR A 1 71 ? -3.478 1.167 0.155 1.00 97.56 71 TYR A C 1
ATOM 564 O O . TYR A 1 71 ? -2.652 2.031 0.450 1.00 97.56 71 TYR A O 1
ATOM 572 N N . ILE A 1 72 ? -3.779 0.862 -1.105 1.00 97.94 72 ILE A N 1
ATOM 573 C CA . ILE A 1 72 ? -3.222 1.507 -2.296 1.00 97.94 72 ILE A CA 1
ATOM 574 C C . ILE A 1 72 ? -4.300 1.614 -3.376 1.00 97.94 72 ILE A C 1
ATOM 576 O O . ILE A 1 72 ? -5.150 0.727 -3.490 1.00 97.94 72 ILE A O 1
ATOM 580 N N . THR A 1 73 ? -4.266 2.682 -4.174 1.00 97.25 73 THR A N 1
ATOM 581 C CA . THR A 1 73 ? -5.070 2.791 -5.398 1.00 97.25 73 THR A CA 1
ATOM 582 C C . THR A 1 73 ? -4.189 2.600 -6.628 1.00 97.25 73 THR A C 1
ATOM 584 O O . THR A 1 73 ? -3.052 3.070 -6.674 1.00 97.25 73 THR A O 1
ATOM 587 N N . VAL A 1 74 ? -4.669 1.822 -7.600 1.00 96.88 74 VAL A N 1
ATOM 588 C CA . VAL A 1 74 ? -3.894 1.437 -8.785 1.00 96.88 74 VAL A CA 1
ATOM 589 C C . VAL A 1 74 ? -4.789 1.447 -10.019 1.00 96.88 74 VAL A C 1
ATOM 591 O O . VAL A 1 74 ? -5.864 0.850 -10.019 1.00 96.88 74 VAL A O 1
ATOM 594 N N . TYR A 1 75 ? -4.341 2.072 -11.109 1.00 96.81 75 TYR A N 1
ATOM 595 C CA . TYR A 1 75 ? -5.041 1.974 -12.391 1.00 96.81 75 TYR A CA 1
ATOM 596 C C . TYR A 1 75 ? -5.099 0.516 -12.890 1.00 96.81 75 TYR A C 1
ATOM 598 O O . TYR A 1 75 ? -4.047 -0.124 -12.954 1.00 96.81 75 TYR A O 1
ATOM 606 N N . PRO A 1 76 ? -6.267 0.015 -13.344 1.00 96.31 76 PRO A N 1
ATOM 607 C CA . PRO A 1 76 ? -6.443 -1.374 -13.782 1.00 96.31 76 PRO A CA 1
ATOM 608 C C . PRO A 1 76 ? -5.430 -1.857 -14.826 1.00 96.31 76 PRO A C 1
ATOM 610 O O . PRO A 1 76 ? -5.004 -3.002 -14.780 1.00 96.31 76 PRO A O 1
ATOM 613 N N . LYS A 1 77 ? -4.974 -0.965 -15.718 1.00 96.69 77 LYS A N 1
ATOM 614 C CA . LYS A 1 77 ? -3.972 -1.268 -16.757 1.00 96.69 77 LYS A CA 1
ATOM 615 C C . LYS A 1 77 ? -2.598 -1.704 -16.223 1.00 96.69 77 LYS A C 1
ATOM 617 O O . LYS A 1 77 ? -1.760 -2.152 -16.995 1.00 96.69 77 LYS A O 1
ATOM 622 N N . LEU A 1 78 ? -2.315 -1.516 -14.932 1.00 94.75 78 LEU A N 1
ATOM 623 C CA . LEU A 1 78 ? -1.050 -1.903 -14.299 1.00 94.75 78 LEU A CA 1
ATOM 624 C C . LEU A 1 78 ? -1.110 -3.351 -13.783 1.00 94.75 78 LEU A C 1
ATOM 626 O O . LEU A 1 78 ? -0.796 -3.620 -12.624 1.00 94.75 78 LEU A O 1
ATOM 630 N N . GLU A 1 79 ? -1.507 -4.288 -14.644 1.00 95.69 79 GLU A N 1
ATOM 631 C CA . GLU A 1 79 ? -1.815 -5.682 -14.287 1.00 95.69 79 GLU A CA 1
ATOM 632 C C . GLU A 1 79 ? -0.654 -6.391 -13.578 1.00 95.69 79 GLU A C 1
ATOM 634 O O . GLU A 1 79 ? -0.836 -6.986 -12.519 1.00 95.69 79 GLU A O 1
ATOM 639 N N . VAL A 1 80 ? 0.574 -6.243 -14.086 1.00 93.19 80 VAL A N 1
ATOM 640 C CA . VAL A 1 80 ? 1.774 -6.846 -13.475 1.00 93.19 80 VAL A CA 1
ATOM 641 C C . VAL A 1 80 ? 1.992 -6.348 -12.043 1.00 93.19 80 VAL A C 1
ATOM 643 O O . VAL A 1 80 ? 2.389 -7.120 -11.167 1.00 93.19 80 VAL A O 1
ATOM 646 N N . PHE A 1 81 ? 1.723 -5.065 -11.786 1.00 94.31 81 PHE A N 1
ATOM 647 C CA . PHE A 1 81 ? 1.860 -4.484 -10.453 1.00 94.31 81 PHE A CA 1
ATOM 648 C C . PHE A 1 81 ? 0.730 -4.941 -9.522 1.00 94.31 81 PHE A C 1
ATOM 650 O O . PHE A 1 81 ? 0.985 -5.271 -8.366 1.00 94.31 81 PHE A O 1
ATOM 657 N N . ILE A 1 82 ? -0.495 -5.043 -10.036 1.00 97.25 82 ILE A N 1
ATOM 658 C CA . ILE A 1 82 ? -1.643 -5.592 -9.304 1.00 97.25 82 ILE A CA 1
ATOM 659 C C . ILE A 1 82 ? -1.363 -7.037 -8.876 1.00 97.25 82 ILE A C 1
ATOM 661 O O . ILE A 1 82 ? -1.510 -7.370 -7.700 1.00 97.25 82 ILE A O 1
ATOM 665 N N . GLU A 1 83 ? -0.887 -7.883 -9.789 1.00 96.81 83 GLU A N 1
ATOM 666 C CA . GLU A 1 83 ? -0.531 -9.271 -9.480 1.00 96.81 83 GLU A CA 1
ATOM 667 C C . GLU A 1 83 ? 0.655 -9.363 -8.514 1.00 96.81 83 GLU A C 1
ATOM 669 O O . GLU A 1 83 ? 0.681 -10.216 -7.625 1.00 96.81 83 GLU A O 1
ATOM 674 N N . PHE A 1 84 ? 1.629 -8.455 -8.630 1.00 95.12 84 PHE A N 1
ATOM 675 C CA . PHE A 1 84 ? 2.714 -8.336 -7.659 1.00 95.12 84 PHE A CA 1
ATOM 676 C C . PHE A 1 84 ? 2.197 -8.052 -6.243 1.00 95.12 84 PHE A C 1
ATOM 678 O O . PHE A 1 84 ? 2.623 -8.721 -5.301 1.00 95.12 84 PHE A O 1
ATOM 685 N N . LEU A 1 85 ? 1.258 -7.117 -6.085 1.00 97.50 85 LEU A N 1
ATOM 686 C CA . LEU A 1 85 ? 0.642 -6.810 -4.793 1.00 97.50 85 LEU A CA 1
ATOM 687 C C . LEU A 1 85 ? -0.175 -7.995 -4.262 1.00 97.50 85 LEU A C 1
ATOM 689 O O . LEU A 1 85 ? -0.035 -8.357 -3.093 1.00 97.50 85 LEU A O 1
ATOM 693 N N . LYS A 1 86 ? -0.976 -8.651 -5.112 1.00 97.88 86 LYS A N 1
ATOM 694 C CA . LYS A 1 86 ? -1.785 -9.818 -4.718 1.00 97.88 86 LYS A CA 1
ATOM 695 C C . LYS A 1 86 ? -0.944 -10.954 -4.146 1.00 97.88 86 LYS A C 1
ATOM 697 O O . LYS A 1 86 ? -1.268 -11.473 -3.079 1.00 97.88 86 LYS A O 1
ATOM 702 N N . ARG A 1 87 ? 0.190 -11.279 -4.782 1.00 96.81 87 ARG A N 1
ATOM 703 C CA . ARG A 1 87 ? 1.144 -12.283 -4.264 1.00 96.81 87 ARG A CA 1
ATOM 704 C C . ARG A 1 87 ? 1.683 -11.951 -2.869 1.00 96.81 87 ARG A C 1
ATOM 706 O O . ARG A 1 87 ? 2.124 -12.848 -2.163 1.00 96.81 87 ARG A O 1
ATOM 713 N N . HIS A 1 88 ? 1.616 -10.686 -2.457 1.00 96.31 88 HIS A N 1
ATOM 714 C CA . HIS A 1 88 ? 2.048 -10.209 -1.143 1.00 96.31 88 HIS A CA 1
ATOM 715 C C . HIS A 1 88 ? 0.888 -9.944 -0.170 1.00 96.31 88 HIS A C 1
ATOM 717 O O . HIS A 1 88 ? 1.049 -9.223 0.820 1.00 96.31 88 HIS A O 1
ATOM 723 N N . GLY A 1 89 ? -0.275 -10.550 -0.427 1.00 96.75 89 GLY A N 1
ATOM 724 C CA . GLY A 1 89 ? -1.414 -10.565 0.489 1.00 96.75 89 GLY A CA 1
ATOM 725 C C . GLY A 1 89 ? -2.351 -9.366 0.367 1.00 96.75 89 GLY A C 1
ATOM 726 O O . GLY A 1 89 ? -3.194 -9.180 1.243 1.00 96.75 89 GLY A O 1
ATOM 727 N N . TYR A 1 90 ? -2.217 -8.557 -0.687 1.00 97.81 90 TYR A N 1
ATOM 728 C CA . TYR A 1 90 ? -3.217 -7.542 -1.006 1.00 97.81 90 TYR A CA 1
ATOM 729 C C . TYR A 1 90 ? -4.419 -8.173 -1.713 1.00 97.81 90 TYR A C 1
ATOM 731 O O . TYR A 1 90 ? -4.269 -9.048 -2.562 1.00 97.81 90 TYR A O 1
ATOM 739 N N . ILE A 1 91 ? -5.616 -7.684 -1.411 1.00 97.44 91 ILE A N 1
ATOM 740 C CA . ILE A 1 91 ? -6.860 -8.085 -2.072 1.00 97.44 91 ILE A CA 1
ATOM 741 C C . ILE A 1 91 ? -7.542 -6.869 -2.687 1.00 97.44 91 ILE A C 1
ATOM 743 O O . ILE A 1 91 ? -7.415 -5.757 -2.178 1.00 97.44 91 ILE A O 1
ATOM 747 N N . VAL A 1 92 ? -8.282 -7.075 -3.775 1.00 97.50 92 VAL A N 1
ATOM 748 C CA . VAL A 1 92 ? -9.101 -6.018 -4.379 1.00 97.50 92 VAL A CA 1
ATOM 749 C C . VAL A 1 92 ? -10.322 -5.785 -3.487 1.00 97.50 92 VAL A C 1
ATOM 751 O O . VAL A 1 92 ? -11.129 -6.689 -3.299 1.00 97.50 92 VAL A O 1
ATOM 754 N N . ALA A 1 93 ? -10.453 -4.578 -2.940 1.00 96.31 93 ALA A N 1
ATOM 755 C CA . ALA A 1 93 ? -11.576 -4.174 -2.090 1.00 96.31 93 ALA A CA 1
ATOM 756 C C . ALA A 1 93 ? -12.707 -3.486 -2.873 1.00 96.31 93 ALA A C 1
ATOM 758 O O . ALA A 1 93 ? -13.842 -3.423 -2.403 1.00 96.31 93 ALA A O 1
ATOM 759 N N . GLY A 1 94 ? -12.406 -2.950 -4.057 1.00 96.00 94 GLY A N 1
ATOM 760 C CA . GLY A 1 94 ? -13.376 -2.278 -4.915 1.00 96.00 94 GLY A CA 1
ATOM 761 C C . GLY A 1 94 ? -12.714 -1.296 -5.872 1.00 96.00 94 GLY A C 1
ATOM 762 O O . GLY A 1 94 ? -11.505 -1.348 -6.089 1.00 96.00 94 GLY A O 1
ATOM 763 N N . ASN A 1 95 ? -13.514 -0.385 -6.420 1.00 95.69 95 ASN A N 1
ATOM 764 C CA . ASN A 1 95 ? -13.052 0.686 -7.295 1.00 95.69 95 ASN A CA 1
ATOM 765 C C . ASN A 1 95 ? -13.332 2.038 -6.645 1.00 95.69 95 ASN A C 1
ATOM 767 O O . ASN A 1 95 ? -14.414 2.249 -6.098 1.00 95.69 95 ASN A O 1
ATOM 771 N N . TYR A 1 96 ? -12.374 2.952 -6.741 1.00 93.19 96 TYR A N 1
ATOM 772 C CA . TYR A 1 96 ? -12.553 4.356 -6.406 1.00 93.19 96 TYR A CA 1
ATOM 773 C C . TYR A 1 96 ? -12.188 5.179 -7.639 1.00 93.19 96 TYR A C 1
ATOM 775 O O . TYR A 1 96 ? -11.048 5.157 -8.104 1.00 93.19 96 TYR A O 1
ATOM 783 N N . ASN A 1 97 ? -13.175 5.868 -8.213 1.00 93.44 97 ASN A N 1
ATOM 784 C CA . ASN A 1 97 ? -13.069 6.484 -9.537 1.00 93.44 97 ASN A CA 1
ATOM 785 C C . ASN A 1 97 ? -12.659 5.459 -10.615 1.00 93.44 97 ASN A C 1
ATOM 787 O O . ASN A 1 97 ? -13.385 4.503 -10.867 1.00 93.44 97 ASN A O 1
ATOM 791 N N . ARG A 1 98 ? -11.505 5.661 -11.264 1.00 95.31 98 ARG A N 1
ATOM 792 C CA . ARG A 1 98 ? -10.962 4.783 -12.320 1.00 95.31 98 ARG A CA 1
ATOM 793 C C . ARG A 1 98 ? -9.862 3.845 -11.812 1.00 95.31 98 ARG A C 1
ATOM 795 O O . ARG A 1 98 ? -9.163 3.240 -12.622 1.00 95.31 98 ARG A O 1
ATOM 802 N N . GLU A 1 99 ? -9.670 3.766 -10.499 1.00 96.62 99 GLU A N 1
ATOM 803 C CA . GLU A 1 99 ? -8.609 2.987 -9.865 1.00 96.62 99 GLU A CA 1
ATOM 804 C C . GLU A 1 99 ? -9.189 1.838 -9.039 1.00 96.62 99 GLU A C 1
ATOM 806 O O . GLU A 1 99 ? -10.217 1.981 -8.374 1.00 96.62 99 GLU A O 1
ATOM 811 N N . LEU A 1 100 ? -8.488 0.707 -9.037 1.00 97.50 100 LEU A N 1
ATOM 812 C CA . LEU A 1 100 ? -8.720 -0.373 -8.089 1.00 97.50 100 LEU A CA 1
ATOM 813 C C . LEU A 1 100 ? -8.172 0.041 -6.731 1.00 97.50 100 LEU A C 1
ATOM 815 O O . LEU A 1 100 ? -7.044 0.520 -6.635 1.00 97.50 100 LEU A O 1
ATOM 819 N N . VAL A 1 101 ? -8.941 -0.207 -5.678 1.00 97.81 101 VAL A N 1
ATOM 820 C CA . VAL A 1 101 ? -8.476 -0.109 -4.296 1.00 97.81 101 VAL A CA 1
ATOM 821 C C . VAL A 1 101 ? -8.041 -1.499 -3.861 1.00 97.81 101 VAL A C 1
ATOM 823 O O . VAL A 1 101 ? -8.855 -2.424 -3.824 1.00 97.81 101 VAL A O 1
ATOM 826 N N . LEU A 1 102 ? -6.763 -1.650 -3.525 1.00 98.19 102 LEU A N 1
ATOM 827 C CA . LEU A 1 102 ? -6.227 -2.872 -2.947 1.00 98.19 102 LEU A CA 1
ATOM 828 C C . LEU A 1 102 ? -5.905 -2.644 -1.475 1.00 98.19 102 LEU A C 1
ATOM 830 O O . LEU A 1 102 ? -5.330 -1.617 -1.118 1.00 98.19 102 LEU A O 1
ATOM 834 N N . VAL A 1 103 ? -6.244 -3.614 -0.630 1.00 97.38 103 VAL A N 1
ATOM 835 C CA . VAL A 1 103 ? -6.010 -3.540 0.816 1.00 97.38 103 VAL A CA 1
ATOM 836 C C . VAL A 1 103 ? -5.267 -4.767 1.320 1.00 97.38 103 VAL A C 1
ATOM 838 O O . VAL A 1 103 ? -5.395 -5.853 0.759 1.00 97.38 103 VAL A O 1
ATOM 841 N N . LYS A 1 104 ? -4.534 -4.607 2.418 1.00 97.00 104 LYS A N 1
ATOM 842 C CA . LYS A 1 104 ? -3.884 -5.689 3.159 1.00 97.00 104 LYS A CA 1
ATOM 843 C C . LYS A 1 104 ? -4.075 -5.446 4.652 1.00 97.00 104 LYS A C 1
ATOM 845 O O . LYS A 1 104 ? -3.734 -4.376 5.154 1.00 97.00 104 LYS A O 1
ATOM 850 N N . LYS A 1 105 ? -4.614 -6.437 5.369 1.00 94.75 105 LYS A N 1
ATOM 851 C CA . LYS A 1 105 ? -4.685 -6.401 6.838 1.00 94.75 105 LYS A CA 1
ATOM 852 C C . LYS A 1 105 ? -3.276 -6.477 7.415 1.00 94.75 105 LYS A C 1
ATOM 854 O O . LYS A 1 105 ? -2.481 -7.319 6.992 1.00 94.75 105 LYS A O 1
ATOM 859 N N . VAL A 1 106 ? -2.981 -5.608 8.376 1.00 94.00 106 VAL A N 1
ATOM 860 C CA . VAL A 1 106 ? -1.736 -5.695 9.140 1.00 94.00 106 VAL A CA 1
ATOM 861 C C . VAL A 1 106 ? -1.910 -6.845 10.123 1.00 94.00 106 VAL A C 1
ATOM 863 O O . VAL A 1 106 ? -2.870 -6.865 10.886 1.00 94.00 106 VAL A O 1
ATOM 866 N N . LYS A 1 107 ? -1.042 -7.853 10.031 1.00 82.94 107 LYS A N 1
ATOM 867 C CA . LYS A 1 107 ? -1.008 -8.943 11.009 1.00 82.94 107 LYS A CA 1
ATOM 868 C C . LYS A 1 107 ? -0.246 -8.457 12.234 1.00 82.94 107 LYS A C 1
ATOM 870 O O . LYS A 1 107 ? 0.826 -7.866 12.052 1.00 82.94 107 LYS A O 1
ATOM 875 N N . ASP A 1 108 ? -0.783 -8.743 13.412 1.00 58.62 108 ASP A N 1
ATOM 876 C CA . ASP A 1 108 ? -0.089 -8.557 14.688 1.00 58.62 108 ASP A CA 1
ATOM 877 C C . ASP A 1 108 ? 1.299 -9.232 14.649 1.00 58.62 108 ASP A C 1
ATOM 879 O O . ASP A 1 108 ? 1.400 -10.375 14.141 1.00 58.62 108 ASP A O 1
#